Protein AF-A0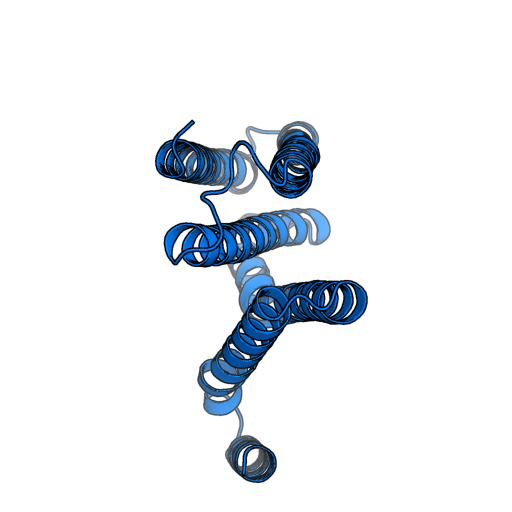A968MX60-F1 (afdb_monomer_lite)

pLDDT: mean 81.77, std 10.41, range [48.09, 96.38]

Structure (mmCIF, N/CA/C/O backbone):
data_AF-A0A968MX60-F1
#
_entry.id   AF-A0A968MX60-F1
#
loop_
_atom_site.group_PDB
_atom_site.id
_atom_site.type_symbol
_atom_site.label_atom_id
_atom_site.label_alt_id
_atom_site.label_comp_id
_atom_site.label_asym_id
_atom_site.label_entity_id
_atom_site.label_seq_id
_atom_site.pdbx_PDB_ins_code
_atom_site.Cartn_x
_atom_site.Cartn_y
_atom_site.Cartn_z
_atom_site.occupancy
_atom_site.B_iso_or_equiv
_atom_site.auth_seq_id
_atom_site.auth_comp_id
_atom_site.auth_asym_id
_atom_site.aut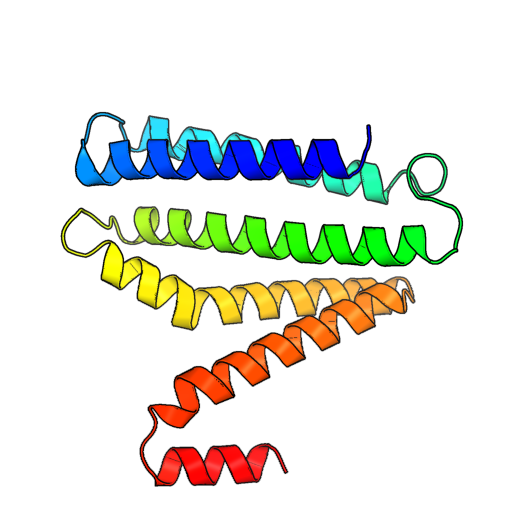h_atom_id
_atom_site.pdbx_PDB_model_num
ATOM 1 N N . MET A 1 1 ? -20.624 13.126 -6.788 1.00 51.47 1 MET A N 1
ATOM 2 C CA . MET A 1 1 ? -19.732 12.129 -7.420 1.00 51.47 1 MET A CA 1
ATOM 3 C C . MET A 1 1 ? -19.945 10.815 -6.686 1.00 51.47 1 MET A C 1
ATOM 5 O O . MET A 1 1 ? -19.697 10.782 -5.487 1.00 51.47 1 MET A O 1
ATOM 9 N N . SER A 1 2 ? -20.551 9.809 -7.323 1.00 67.06 2 SER A N 1
ATOM 10 C CA . SER A 1 2 ? -20.844 8.538 -6.644 1.00 67.06 2 SER A CA 1
ATOM 11 C C . SER A 1 2 ? -19.554 7.741 -6.424 1.00 67.06 2 SER A C 1
ATOM 13 O O . SER A 1 2 ? -18.613 7.824 -7.208 1.00 67.06 2 SER A O 1
ATOM 15 N N . TRP A 1 3 ? -19.486 6.947 -5.356 1.00 65.56 3 TRP A N 1
ATOM 16 C CA . TRP A 1 3 ? -18.332 6.083 -5.065 1.00 65.56 3 TRP A CA 1
ATOM 17 C C . TRP A 1 3 ? -17.967 5.160 -6.239 1.00 65.56 3 TRP A C 1
ATOM 19 O O . TRP A 1 3 ? -16.791 4.915 -6.500 1.00 65.56 3 TRP A O 1
ATOM 29 N N . GLY A 1 4 ? -18.979 4.718 -6.993 1.00 72.06 4 GLY A N 1
ATOM 30 C CA . GLY A 1 4 ? -18.804 3.902 -8.191 1.00 72.06 4 GLY A CA 1
ATOM 31 C C . GLY A 1 4 ? -18.056 4.616 -9.317 1.00 72.06 4 GLY A C 1
ATOM 32 O O . GLY A 1 4 ? -17.260 3.976 -9.996 1.00 72.06 4 GLY A O 1
ATOM 33 N N . THR A 1 5 ? -18.212 5.937 -9.490 1.00 71.69 5 THR A N 1
ATOM 34 C CA . THR A 1 5 ? -17.451 6.652 -10.531 1.00 71.69 5 THR A CA 1
ATOM 35 C C . THR A 1 5 ? -15.970 6.750 -10.189 1.00 71.69 5 THR A C 1
ATOM 37 O O .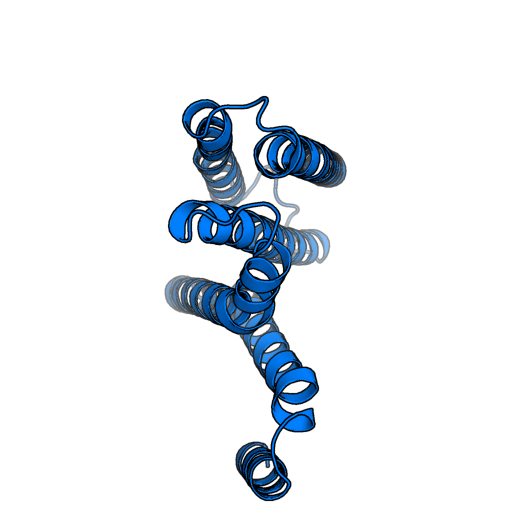 THR A 1 5 ? -15.138 6.651 -11.083 1.00 71.69 5 THR A O 1
ATOM 40 N N . LEU A 1 6 ? -15.627 6.905 -8.902 1.00 71.75 6 LEU A N 1
ATOM 41 C CA . LEU A 1 6 ? -14.233 6.844 -8.452 1.00 71.75 6 LEU A CA 1
ATOM 42 C C . LEU A 1 6 ? -13.647 5.459 -8.723 1.00 71.75 6 LEU A C 1
ATOM 44 O O . LEU A 1 6 ? -12.579 5.364 -9.315 1.00 71.75 6 LEU A O 1
ATOM 48 N N . PHE A 1 7 ? -14.364 4.395 -8.352 1.00 74.50 7 PHE A N 1
ATOM 49 C CA . PHE A 1 7 ? -13.916 3.026 -8.605 1.00 74.50 7 PHE A CA 1
ATOM 50 C C . PHE A 1 7 ? -13.671 2.756 -10.093 1.00 74.50 7 PHE A C 1
ATOM 52 O O . PHE A 1 7 ? -12.607 2.264 -10.455 1.00 74.50 7 PHE A O 1
ATOM 59 N N . LEU A 1 8 ? -14.623 3.123 -10.955 1.00 79.00 8 LEU A N 1
ATOM 60 C CA . LEU A 1 8 ? -14.499 2.950 -12.402 1.00 79.00 8 LEU A CA 1
ATOM 61 C C . LEU A 1 8 ? -13.316 3.736 -12.966 1.00 79.00 8 LEU A C 1
ATOM 63 O O . LEU A 1 8 ? -12.555 3.191 -13.758 1.00 79.00 8 LEU A O 1
ATOM 67 N N . TYR A 1 9 ? -13.121 4.980 -12.522 1.00 80.81 9 TYR A N 1
ATOM 68 C CA . TYR A 1 9 ? -11.963 5.774 -12.921 1.00 80.81 9 TYR A CA 1
ATOM 69 C C . TYR A 1 9 ? -10.647 5.082 -12.546 1.00 80.81 9 TYR A C 1
ATOM 71 O O . TYR A 1 9 ? -9.765 4.956 -13.390 1.00 80.81 9 TYR A O 1
ATOM 79 N N . PHE A 1 10 ? -10.529 4.575 -11.314 1.00 76.56 10 PHE A N 1
ATOM 80 C CA . PHE A 1 10 ? -9.331 3.853 -10.877 1.00 76.56 10 PHE A CA 1
ATOM 81 C C . PHE A 1 10 ? -9.118 2.552 -11.638 1.00 76.56 10 PHE A C 1
ATOM 83 O O . PHE A 1 10 ? -7.991 2.247 -12.012 1.00 76.56 10 PHE A O 1
ATOM 90 N N . PHE A 1 11 ? -10.185 1.801 -11.894 1.00 80.12 11 PHE A N 1
ATOM 91 C CA . PHE A 1 11 ? -10.101 0.566 -12.658 1.00 80.12 11 PHE A CA 1
ATOM 92 C C . PHE A 1 11 ? -9.613 0.832 -14.087 1.00 80.12 11 PHE A C 1
ATOM 94 O O . PHE A 1 11 ? -8.673 0.194 -14.554 1.00 80.12 11 PHE A O 1
ATOM 101 N N . VAL A 1 12 ? -10.190 1.832 -14.758 1.00 84.06 12 VAL A N 1
ATOM 102 C CA . VAL A 1 12 ? -9.759 2.252 -16.097 1.00 84.06 12 VAL A CA 1
ATOM 103 C C . VAL A 1 12 ? -8.315 2.750 -16.069 1.00 84.06 12 VAL A C 1
ATOM 105 O O . VAL A 1 12 ? -7.522 2.352 -16.919 1.00 84.06 12 VAL A O 1
ATOM 108 N N . PHE A 1 13 ? -7.942 3.573 -15.087 1.00 83.50 13 PHE A N 1
ATOM 109 C CA . PHE A 1 13 ? -6.564 4.038 -14.925 1.00 83.50 13 PHE A CA 1
ATOM 110 C C . PHE A 1 13 ? -5.589 2.864 -14.784 1.00 83.50 13 PHE A C 1
ATOM 112 O O . PHE A 1 13 ? -4.582 2.821 -15.485 1.00 83.50 13 PHE A O 1
ATOM 119 N N . GLN A 1 14 ? -5.932 1.873 -13.959 1.00 82.19 14 GLN A N 1
ATOM 120 C CA . GLN A 1 14 ? -5.109 0.688 -13.744 1.00 82.19 14 GLN A CA 1
ATOM 121 C C . GLN A 1 14 ? -4.920 -0.129 -15.028 1.00 82.19 14 GLN A C 1
ATOM 123 O O . GLN A 1 14 ? -3.811 -0.568 -15.317 1.00 82.19 14 GLN A O 1
ATOM 128 N N . VAL A 1 15 ? -5.974 -0.306 -15.831 1.00 85.00 15 VAL A N 1
ATOM 129 C CA . VAL A 1 15 ? -5.877 -1.008 -17.123 1.00 85.00 15 VAL A CA 1
ATOM 130 C C . VAL A 1 15 ? -4.957 -0.261 -18.094 1.00 85.00 15 VAL A C 1
ATOM 132 O O . VAL A 1 15 ? -4.102 -0.879 -18.725 1.00 85.00 15 VAL A O 1
ATOM 135 N N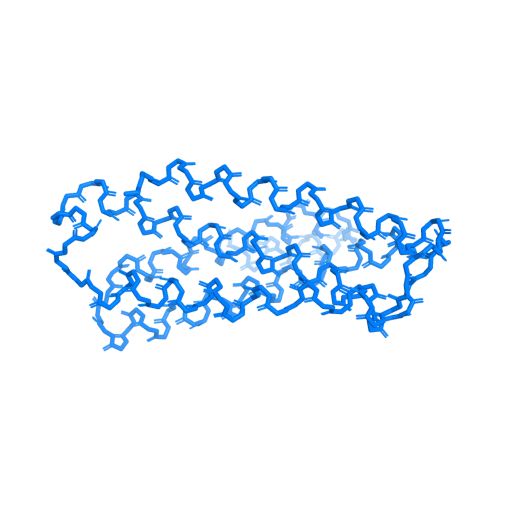 . ASN A 1 16 ? -5.079 1.065 -18.181 1.00 84.31 16 ASN A N 1
ATOM 136 C CA . ASN A 1 16 ? -4.202 1.879 -19.029 1.00 84.31 16 ASN A CA 1
ATOM 137 C C . ASN A 1 16 ? -2.740 1.827 -18.555 1.00 84.31 16 ASN A C 1
ATOM 139 O O . ASN A 1 16 ? -1.823 1.750 -19.370 1.00 84.31 16 ASN A O 1
ATOM 143 N N . LEU A 1 17 ? -2.512 1.816 -17.240 1.00 85.38 17 LEU A N 1
ATOM 144 C CA . LEU A 1 17 ? -1.180 1.711 -16.649 1.00 85.38 17 LEU A CA 1
ATOM 145 C C . LEU A 1 17 ? -0.478 0.404 -17.042 1.00 85.38 17 LEU A C 1
ATOM 147 O O . LEU A 1 17 ? 0.708 0.418 -17.369 1.00 85.38 17 LEU A O 1
ATOM 151 N N . LEU A 1 18 ? -1.212 -0.714 -17.050 1.00 85.12 18 LEU A N 1
ATOM 152 C CA . LEU A 1 18 ? -0.688 -2.008 -17.496 1.00 85.12 18 LEU A CA 1
ATOM 153 C C . LEU A 1 18 ? -0.248 -1.955 -18.964 1.00 85.12 18 LEU A C 1
ATOM 155 O O . LEU A 1 18 ? 0.858 -2.385 -19.274 1.00 85.12 18 LEU A O 1
ATOM 159 N N . GLN A 1 19 ? -1.044 -1.341 -19.843 1.00 85.88 19 GLN A N 1
ATOM 160 C CA . GLN A 1 19 ? -0.686 -1.185 -21.259 1.00 85.88 19 GLN A CA 1
ATOM 161 C C . GLN A 1 19 ? 0.577 -0.336 -21.451 1.00 85.88 19 GLN A C 1
ATOM 163 O O . GLN A 1 19 ? 1.459 -0.691 -22.232 1.00 85.88 19 GLN A O 1
ATOM 168 N N . VAL A 1 20 ? 0.694 0.773 -20.715 1.00 86.06 20 VAL A N 1
ATOM 169 C CA . VAL A 1 20 ? 1.877 1.648 -20.757 1.00 86.06 20 VAL A CA 1
ATOM 170 C C . VAL A 1 20 ? 3.118 0.919 -20.229 1.00 86.06 20 VAL A C 1
ATOM 172 O O . VAL A 1 20 ? 4.208 1.059 -20.786 1.00 86.06 20 VAL A O 1
ATOM 175 N N . ARG A 1 21 ? 2.963 0.101 -19.184 1.00 85.00 21 ARG A N 1
ATOM 176 C CA . ARG A 1 21 ? 4.034 -0.742 -18.644 1.00 85.00 21 ARG A CA 1
ATOM 177 C C . ARG A 1 21 ? 4.475 -1.811 -19.636 1.00 85.00 21 ARG A C 1
ATOM 179 O O . ARG A 1 21 ? 5.674 -2.002 -19.816 1.00 85.00 21 ARG A O 1
ATOM 186 N N . ASP A 1 22 ? 3.538 -2.471 -20.303 1.00 86.69 22 ASP A N 1
ATOM 187 C CA . ASP A 1 22 ? 3.854 -3.487 -21.305 1.00 86.69 22 ASP A CA 1
ATOM 188 C C . ASP A 1 22 ? 4.552 -2.865 -22.522 1.00 86.69 22 ASP A C 1
ATOM 190 O O . ASP A 1 22 ? 5.521 -3.423 -23.041 1.00 86.69 22 ASP A O 1
ATOM 194 N N . ALA A 1 23 ? 4.142 -1.660 -22.926 1.00 85.69 23 ALA A N 1
ATOM 195 C CA . ALA A 1 23 ? 4.821 -0.892 -23.964 1.00 85.69 23 ALA A CA 1
ATOM 196 C C . ALA A 1 23 ? 6.257 -0.489 -23.564 1.00 85.69 23 ALA A C 1
ATOM 198 O O . ALA A 1 23 ? 7.160 -0.521 -24.401 1.00 85.69 23 ALA A O 1
ATOM 199 N N . TYR A 1 24 ? 6.495 -0.172 -22.288 1.00 85.50 24 TYR A N 1
ATOM 200 C CA . TYR A 1 24 ? 7.838 0.081 -21.755 1.00 85.50 24 TYR A CA 1
ATOM 201 C C . TYR A 1 24 ? 8.704 -1.194 -21.718 1.00 85.50 24 TYR A C 1
ATOM 203 O O . TYR A 1 24 ? 9.846 -1.168 -22.168 1.00 85.50 24 TYR A O 1
ATOM 211 N N . ILE A 1 25 ? 8.169 -2.320 -21.231 1.00 84.12 25 ILE A N 1
ATOM 212 C CA . ILE A 1 25 ? 8.944 -3.553 -20.987 1.00 84.12 25 ILE A CA 1
ATOM 213 C C . ILE A 1 25 ? 9.150 -4.402 -22.245 1.00 84.12 25 ILE A C 1
ATOM 215 O O . ILE A 1 25 ? 10.237 -4.950 -22.444 1.00 84.12 25 ILE A O 1
ATOM 219 N N . TYR A 1 26 ? 8.118 -4.553 -23.076 1.00 83.31 26 TYR A N 1
ATOM 220 C CA . TYR A 1 26 ? 8.130 -5.476 -24.214 1.00 83.31 26 TYR A CA 1
ATOM 221 C C . TYR A 1 26 ? 8.299 -4.771 -25.553 1.00 83.31 26 TYR A C 1
ATOM 223 O O . TYR A 1 26 ? 9.025 -5.276 -26.408 1.00 83.31 26 TYR A O 1
ATOM 231 N N . ALA A 1 27 ? 7.631 -3.631 -25.749 1.00 76.19 27 ALA A N 1
ATOM 232 C CA . ALA A 1 27 ? 7.680 -2.917 -27.024 1.00 76.19 27 ALA A CA 1
ATOM 233 C C . ALA A 1 27 ? 8.875 -1.951 -27.115 1.00 76.19 27 ALA A C 1
ATOM 235 O O . ALA A 1 27 ? 9.285 -1.600 -28.218 1.00 76.19 27 ALA A O 1
ATOM 236 N N . ASN A 1 28 ? 9.434 -1.533 -25.970 1.00 75.38 28 ASN A N 1
ATOM 237 C CA . ASN A 1 28 ? 10.496 -0.527 -25.855 1.00 75.38 28 ASN A CA 1
ATOM 238 C C . ASN A 1 28 ? 10.182 0.772 -26.633 1.00 75.38 28 ASN A C 1
ATOM 240 O O . ASN A 1 28 ? 11.074 1.468 -27.113 1.00 75.38 28 ASN A O 1
ATOM 244 N N . THR A 1 29 ? 8.890 1.077 -26.794 1.00 77.06 29 THR A N 1
ATOM 245 C CA . THR A 1 29 ? 8.385 2.236 -27.550 1.00 77.06 29 THR A CA 1
ATOM 246 C C . THR A 1 29 ? 8.262 3.482 -26.682 1.00 77.06 29 THR A C 1
ATOM 248 O O . THR A 1 29 ? 8.156 4.593 -27.198 1.00 77.06 29 THR A O 1
ATOM 251 N N . ILE A 1 30 ? 8.274 3.306 -25.360 1.00 81.94 30 ILE A N 1
ATOM 252 C CA . ILE A 1 30 ? 8.126 4.368 -24.369 1.00 81.94 30 ILE A CA 1
ATOM 253 C C . ILE A 1 30 ? 9.435 4.486 -23.595 1.00 81.94 30 ILE A C 1
ATOM 255 O O . ILE A 1 30 ? 9.990 3.494 -23.130 1.00 81.94 30 ILE A O 1
ATOM 259 N N . THR A 1 31 ? 9.937 5.708 -23.431 1.00 84.38 31 THR A N 1
ATOM 260 C CA . THR A 1 31 ? 11.151 5.956 -22.647 1.00 84.38 31 THR A CA 1
ATOM 261 C C . THR A 1 31 ? 10.875 5.850 -21.146 1.00 84.38 31 THR A C 1
ATOM 263 O O . THR A 1 31 ? 9.765 6.113 -20.680 1.00 84.38 31 THR A O 1
ATOM 266 N N . LYS A 1 32 ? 11.909 5.556 -20.345 1.00 80.31 32 LYS A N 1
ATOM 267 C CA . LYS A 1 32 ? 11.810 5.535 -18.872 1.00 80.31 32 LYS A CA 1
ATOM 268 C C . LYS A 1 32 ? 11.244 6.844 -18.303 1.00 80.31 32 LYS A C 1
ATOM 270 O O . LYS A 1 32 ? 10.466 6.811 -17.357 1.00 80.31 32 LYS A O 1
ATOM 275 N N . GLY A 1 33 ? 11.600 7.988 -18.894 1.00 81.38 33 GLY A N 1
ATOM 276 C CA . GLY A 1 33 ? 11.077 9.300 -18.495 1.00 81.38 33 GLY A CA 1
ATOM 277 C C . GLY A 1 33 ? 9.576 9.454 -18.754 1.00 81.38 33 GLY A C 1
ATOM 278 O O . GLY A 1 33 ? 8.851 9.915 -17.877 1.00 81.38 33 GLY A O 1
ATOM 279 N N . ALA A 1 34 ? 9.097 9.005 -19.918 1.00 80.88 34 ALA A N 1
ATOM 280 C CA . ALA A 1 34 ? 7.670 8.995 -20.230 1.00 80.88 34 ALA A CA 1
ATOM 281 C C . ALA A 1 34 ? 6.899 8.016 -19.332 1.00 80.88 34 ALA A C 1
ATOM 283 O O . ALA A 1 34 ? 5.808 8.345 -18.872 1.00 80.88 34 ALA A O 1
ATOM 284 N N . PHE A 1 35 ? 7.495 6.862 -19.001 1.00 84.44 35 PHE A N 1
ATOM 285 C CA . PHE A 1 35 ? 6.930 5.957 -18.003 1.00 84.44 35 PHE A CA 1
ATOM 286 C C . PHE A 1 35 ? 6.815 6.656 -16.646 1.00 84.44 35 PHE A C 1
ATOM 288 O O . PHE A 1 35 ? 5.726 6.703 -16.099 1.00 84.44 35 PHE A O 1
ATOM 295 N N . LEU A 1 36 ? 7.874 7.291 -16.132 1.00 84.62 36 LEU A N 1
ATOM 296 C CA . LEU A 1 36 ? 7.866 7.973 -14.827 1.00 84.62 36 LEU A CA 1
ATOM 297 C C . LEU A 1 36 ? 6.801 9.077 -14.689 1.00 84.62 36 LEU A C 1
ATOM 299 O O . LEU A 1 36 ? 6.416 9.418 -13.571 1.00 84.62 36 LEU A O 1
ATOM 303 N N . PHE A 1 37 ? 6.291 9.625 -15.792 1.00 81.56 37 PHE A N 1
ATOM 304 C CA . PHE A 1 37 ? 5.275 10.672 -15.745 1.00 81.56 37 PHE A CA 1
ATOM 305 C C . PHE A 1 37 ? 3.961 10.213 -15.089 1.00 81.56 37 PHE A C 1
ATOM 307 O O . PHE A 1 37 ? 3.272 11.037 -14.485 1.00 81.56 37 PHE A O 1
ATOM 314 N N . HIS A 1 38 ? 3.632 8.913 -15.111 1.00 82.75 38 HIS A N 1
ATOM 315 C CA . HIS A 1 38 ? 2.415 8.414 -14.451 1.00 82.75 38 HIS A CA 1
ATOM 316 C C . HIS A 1 38 ? 2.419 8.645 -12.931 1.00 82.75 38 HIS A C 1
ATOM 318 O O . HIS A 1 38 ? 1.354 8.827 -12.341 1.00 82.75 38 HIS A O 1
ATOM 324 N N . TYR A 1 39 ? 3.595 8.747 -12.296 1.00 83.56 39 TYR A N 1
ATOM 325 C CA . TYR A 1 39 ? 3.700 9.013 -10.858 1.00 83.56 39 TYR A CA 1
ATOM 326 C C . TYR A 1 39 ? 3.172 10.395 -10.454 1.00 83.56 39 TYR A C 1
ATOM 328 O O . TYR A 1 39 ? 2.845 10.607 -9.287 1.00 83.56 39 TYR A O 1
ATOM 336 N N . THR A 1 40 ? 3.011 11.328 -11.400 1.00 78.62 40 THR A N 1
ATOM 337 C CA . THR A 1 40 ? 2.372 12.632 -11.143 1.00 78.62 40 THR A CA 1
ATOM 338 C C . THR A 1 40 ? 0.902 12.502 -10.727 1.00 78.62 40 THR A C 1
ATOM 340 O O . THR A 1 40 ? 0.359 13.398 -10.080 1.00 78.62 40 THR A O 1
ATOM 343 N N . VAL A 1 41 ? 0.263 11.363 -11.013 1.00 74.62 41 VAL A N 1
ATOM 344 C CA . VAL A 1 41 ? -1.129 11.080 -10.640 1.00 74.62 41 VAL A CA 1
ATOM 345 C C . VAL A 1 41 ? -1.262 10.733 -9.150 1.00 74.62 41 VAL A C 1
ATOM 347 O O . VAL A 1 41 ? -2.288 11.031 -8.535 1.00 74.62 41 VAL A O 1
ATOM 350 N N . ILE A 1 42 ? -0.215 10.194 -8.514 1.00 76.88 42 ILE A N 1
ATOM 351 C CA . ILE A 1 42 ? -0.220 9.832 -7.085 1.00 76.88 42 ILE A CA 1
ATOM 352 C C . ILE A 1 42 ? -0.519 11.027 -6.161 1.00 76.88 42 ILE A C 1
ATOM 354 O O . ILE A 1 42 ? -1.438 10.917 -5.343 1.00 76.88 42 ILE A O 1
ATOM 358 N N . PRO A 1 43 ? 0.180 12.178 -6.243 1.00 75.81 43 PRO A N 1
ATOM 359 C CA . PRO A 1 43 ? -0.121 13.321 -5.381 1.00 75.81 43 PRO A CA 1
ATOM 360 C C . PRO A 1 43 ? -1.536 13.875 -5.605 1.00 75.81 43 PRO A C 1
ATOM 362 O O . PRO A 1 43 ? -2.156 14.345 -4.651 1.00 75.81 43 PRO A O 1
ATOM 365 N N . ILE A 1 44 ? -2.089 13.752 -6.817 1.00 73.69 44 ILE A N 1
ATOM 366 C CA . ILE A 1 44 ? -3.482 14.123 -7.114 1.00 73.69 44 ILE A CA 1
ATOM 367 C C . ILE A 1 44 ? -4.446 13.192 -6.362 1.00 73.69 44 ILE A C 1
ATOM 369 O O . ILE A 1 44 ? -5.368 13.665 -5.697 1.00 73.69 44 ILE A O 1
ATOM 373 N N . ILE A 1 45 ? -4.199 11.879 -6.386 1.00 70.50 45 ILE A N 1
ATOM 374 C CA . ILE A 1 45 ? -4.997 10.880 -5.656 1.00 70.50 45 ILE A CA 1
ATOM 375 C C . ILE A 1 45 ? -4.920 11.117 -4.143 1.00 70.50 45 ILE A C 1
ATOM 377 O O . ILE A 1 45 ? -5.951 11.162 -3.467 1.00 70.50 45 ILE A O 1
ATOM 381 N N . LEU A 1 46 ? -3.715 11.316 -3.602 1.00 73.75 46 LEU A N 1
ATOM 382 C CA . LEU A 1 46 ? -3.520 11.607 -2.179 1.00 73.75 46 LEU A CA 1
ATOM 383 C C . LEU A 1 46 ? -4.205 12.919 -1.774 1.00 73.75 46 LEU A C 1
ATOM 385 O O . LEU A 1 46 ? -4.830 12.976 -0.713 1.00 73.75 46 LEU A O 1
ATOM 389 N N . GLY A 1 47 ? -4.158 13.941 -2.633 1.00 72.88 47 GLY A N 1
ATOM 390 C CA . GLY A 1 47 ? -4.860 15.209 -2.445 1.00 72.88 47 GLY A CA 1
ATOM 391 C C . GLY A 1 47 ? -6.381 15.044 -2.397 1.00 72.88 47 GLY A C 1
ATOM 392 O O . GLY A 1 47 ? -7.024 15.559 -1.480 1.00 72.88 47 GLY A O 1
ATOM 393 N N . ILE A 1 48 ? -6.958 14.265 -3.319 1.00 67.25 48 ILE A N 1
ATOM 394 C CA . ILE A 1 48 ? -8.395 13.948 -3.342 1.00 67.25 48 ILE A CA 1
ATOM 395 C C . ILE A 1 48 ? -8.798 13.203 -2.065 1.00 67.25 48 ILE A C 1
ATOM 397 O O . ILE A 1 48 ? -9.774 13.571 -1.411 1.00 67.25 48 ILE A O 1
ATOM 401 N N . LEU A 1 49 ? -8.033 12.192 -1.655 1.00 68.88 49 LEU A N 1
ATOM 402 C CA . LEU A 1 49 ? -8.328 11.398 -0.459 1.00 68.88 49 LEU A CA 1
ATOM 403 C C . LEU A 1 49 ? -8.188 12.205 0.836 1.00 68.88 49 LEU A C 1
ATOM 405 O O . LEU A 1 49 ? -9.007 12.062 1.748 1.00 68.88 49 LEU A O 1
ATOM 409 N N . TYR A 1 50 ? -7.191 13.089 0.910 1.00 72.75 50 TYR A N 1
ATOM 410 C CA . TYR A 1 50 ? -7.054 14.045 2.003 1.00 72.75 50 TYR A CA 1
ATOM 411 C C . TYR A 1 50 ? -8.251 15.005 2.055 1.00 72.75 50 TYR A C 1
ATOM 413 O O . TYR A 1 50 ? -8.836 15.201 3.123 1.00 72.75 50 TYR A O 1
ATOM 421 N N . PHE A 1 51 ? -8.671 15.552 0.910 1.00 66.06 51 PHE A N 1
ATOM 422 C CA . PHE A 1 51 ? -9.816 16.459 0.820 1.00 66.06 51 PHE A CA 1
ATOM 423 C C . PHE A 1 51 ? -11.130 15.781 1.238 1.00 66.06 51 PHE A C 1
ATOM 425 O O . PHE A 1 51 ? -11.898 16.354 2.018 1.00 66.06 51 PHE A O 1
ATOM 432 N N . LEU A 1 52 ? -11.351 14.534 0.806 1.00 66.12 52 LEU A N 1
ATOM 433 C CA . LEU A 1 52 ? -12.506 13.717 1.196 1.00 66.12 52 LEU A CA 1
ATOM 434 C C . LEU A 1 52 ? -12.540 13.434 2.704 1.00 66.12 52 LEU A C 1
ATOM 436 O O . LEU A 1 52 ? -13.611 13.437 3.304 1.00 66.12 52 LEU A O 1
ATOM 440 N N . ARG A 1 53 ? -11.378 13.242 3.343 1.00 65.50 53 ARG A N 1
ATOM 441 C CA . ARG A 1 53 ? -11.283 13.050 4.801 1.00 65.50 53 ARG A CA 1
ATOM 442 C C . ARG A 1 53 ? -11.418 14.354 5.595 1.00 65.50 53 ARG A C 1
ATOM 444 O O . ARG A 1 53 ? -11.885 14.317 6.732 1.00 65.50 53 ARG A O 1
ATOM 451 N N . LYS A 1 54 ? -11.022 15.499 5.025 1.00 65.75 54 LYS A N 1
ATOM 452 C CA . LYS A 1 54 ? -11.103 16.819 5.678 1.00 65.75 54 LYS A CA 1
ATOM 453 C C . LYS A 1 54 ? -12.526 17.390 5.670 1.00 65.75 54 LYS A C 1
ATOM 455 O O . LYS A 1 54 ? -12.926 18.025 6.644 1.00 65.75 54 LYS A O 1
ATOM 460 N N . LYS A 1 55 ? -13.322 17.138 4.622 1.00 59.22 55 LYS A N 1
ATOM 461 C CA . LYS A 1 55 ? -14.751 17.505 4.581 1.00 59.22 55 LYS A CA 1
ATOM 462 C C . LYS A 1 55 ? -15.598 16.518 5.392 1.00 59.22 55 LYS A C 1
ATOM 464 O O . LYS A 1 55 ? -16.304 15.672 4.853 1.00 59.22 55 LYS A O 1
ATOM 469 N N . LYS A 1 56 ? -15.565 16.681 6.713 1.00 52.72 56 LYS A N 1
ATOM 470 C CA . LYS A 1 56 ? -16.238 15.823 7.702 1.00 52.72 56 LYS A CA 1
ATOM 471 C C . LYS A 1 56 ? -17.783 15.915 7.727 1.00 52.72 56 LYS A C 1
ATOM 473 O O . LYS A 1 56 ? -18.369 15.414 8.674 1.00 52.72 56 LYS A O 1
ATOM 478 N N . GLY A 1 57 ? -18.447 16.534 6.741 1.00 50.75 57 GLY A N 1
ATOM 479 C CA . GLY A 1 57 ? -19.901 16.771 6.825 1.00 50.75 57 GLY A CA 1
ATOM 480 C C . GLY A 1 57 ? -20.673 17.112 5.544 1.00 50.75 57 GLY A C 1
ATOM 481 O O . GLY A 1 57 ? -21.802 17.560 5.651 1.00 50.75 57 GLY A O 1
ATOM 482 N N . SER A 1 58 ? -20.114 16.955 4.336 1.00 48.09 58 SER A N 1
ATOM 483 C CA . SER A 1 58 ? -20.896 17.180 3.093 1.00 48.09 58 SER A CA 1
ATOM 484 C C . SER A 1 58 ? -20.708 16.136 1.992 1.00 48.09 58 SER A C 1
ATOM 486 O O . SER A 1 58 ? -21.397 16.187 0.980 1.00 48.09 58 SER A O 1
ATOM 488 N N . VAL A 1 59 ? -19.789 15.182 2.175 1.00 52.12 59 VAL A N 1
ATOM 489 C CA . VAL A 1 59 ? -19.529 14.097 1.206 1.00 52.12 59 VAL A CA 1
ATOM 490 C C . VAL A 1 59 ? -19.594 12.714 1.861 1.00 52.12 59 VAL A C 1
ATOM 492 O O . VAL A 1 59 ? -19.899 11.728 1.197 1.00 52.12 59 VAL A O 1
ATOM 495 N N . LEU A 1 60 ? -19.335 12.632 3.167 1.00 54.16 60 LEU A N 1
ATOM 496 C CA . LEU A 1 60 ? -19.487 11.406 3.941 1.00 54.16 60 LEU A CA 1
ATOM 497 C C . LEU A 1 60 ? -20.936 11.331 4.443 1.00 54.16 60 LEU A C 1
ATOM 499 O O . LEU A 1 60 ? -21.396 12.317 5.019 1.00 54.16 60 LEU A O 1
ATOM 503 N N . PRO A 1 61 ? -21.648 10.206 4.245 1.00 49.56 61 PRO A N 1
ATOM 504 C CA . PRO A 1 61 ? -22.936 9.974 4.882 1.00 49.56 61 PRO A CA 1
ATOM 505 C C . PRO A 1 61 ? -22.797 10.179 6.393 1.00 49.56 61 PRO A C 1
ATOM 507 O O . PRO A 1 61 ? -21.748 9.849 6.963 1.00 49.56 61 PRO A O 1
ATOM 510 N N . ASP A 1 62 ? -23.841 10.694 7.042 1.00 56.59 62 ASP A N 1
ATOM 511 C CA . ASP A 1 62 ? -23.919 10.722 8.504 1.00 56.59 62 ASP A CA 1
ATOM 512 C C . ASP A 1 62 ? -23.615 9.334 9.088 1.00 56.59 62 ASP A C 1
ATOM 514 O O . ASP A 1 62 ? -23.648 8.334 8.370 1.00 56.59 62 ASP A O 1
ATOM 518 N N . SER A 1 63 ? -23.260 9.295 10.375 1.00 61.41 63 SER A N 1
ATOM 519 C CA . SER A 1 63 ? -22.642 8.217 11.182 1.00 61.41 63 SER A CA 1
ATOM 520 C C . SER A 1 63 ? -23.222 6.782 11.115 1.00 61.41 63 SER A C 1
ATOM 522 O O . SER A 1 63 ? -22.896 5.951 11.959 1.00 61.41 63 SER A O 1
ATOM 524 N N . GLY A 1 64 ? -24.035 6.445 10.120 1.00 75.56 64 GLY A N 1
ATOM 525 C CA . GLY A 1 64 ? -24.535 5.118 9.809 1.00 75.56 64 GLY A CA 1
ATOM 526 C C . GLY A 1 64 ? -23.601 4.228 8.978 1.00 75.56 64 GLY A C 1
ATOM 527 O O . GLY A 1 64 ? -22.472 4.560 8.605 1.00 75.56 64 GLY A O 1
ATOM 528 N N . PHE A 1 65 ? -24.142 3.051 8.667 1.00 79.00 65 PHE A N 1
ATOM 529 C CA . PHE A 1 65 ? -23.480 1.927 8.003 1.00 79.00 65 PHE A CA 1
ATOM 530 C C . PHE A 1 65 ? -22.771 2.290 6.685 1.00 79.00 65 PHE A C 1
ATOM 532 O O . PHE A 1 65 ? -21.658 1.826 6.436 1.00 79.00 65 PHE A O 1
ATOM 539 N N . LEU A 1 66 ? -23.362 3.169 5.866 1.00 78.75 66 LEU A N 1
ATOM 540 C CA . LEU A 1 66 ? -22.791 3.572 4.574 1.00 78.75 66 LEU A CA 1
ATOM 541 C C . LEU A 1 66 ? -21.457 4.318 4.711 1.00 78.75 66 LEU A C 1
ATOM 543 O O . LEU A 1 66 ? -20.564 4.126 3.889 1.00 78.75 66 LEU A O 1
ATOM 547 N N . ASN A 1 67 ? -21.286 5.133 5.754 1.00 76.50 67 ASN A N 1
ATOM 548 C CA . ASN A 1 67 ? -20.025 5.832 6.002 1.00 76.50 67 ASN A CA 1
ATOM 549 C C . ASN A 1 67 ? -18.928 4.857 6.449 1.00 76.50 67 ASN A C 1
ATOM 551 O O . ASN A 1 67 ? -17.779 4.935 6.011 1.00 76.50 67 ASN A O 1
ATOM 555 N N . GLN A 1 68 ? -19.298 3.877 7.277 1.00 82.94 68 GLN A N 1
ATOM 556 C CA . GLN A 1 68 ? -18.384 2.818 7.683 1.00 82.94 68 GLN A CA 1
ATOM 557 C C . GLN A 1 68 ? -17.928 1.987 6.477 1.00 82.94 68 GLN A C 1
ATOM 559 O O . GLN A 1 68 ? -16.723 1.807 6.292 1.00 82.94 68 GLN A O 1
ATOM 564 N N . LEU A 1 69 ? -18.864 1.538 5.634 1.00 84.75 69 LEU A N 1
ATOM 565 C CA . LEU A 1 69 ? -18.550 0.841 4.383 1.00 84.75 69 LEU A CA 1
ATOM 566 C C . LEU A 1 69 ? -17.665 1.683 3.470 1.00 84.75 69 LEU A C 1
ATOM 568 O O . LEU A 1 69 ? -16.692 1.173 2.919 1.00 84.75 69 LEU A O 1
ATOM 572 N N . PHE A 1 70 ? -17.953 2.976 3.344 1.00 81.94 70 PHE A N 1
ATOM 573 C CA . PHE A 1 70 ? -17.127 3.848 2.531 1.00 81.94 70 PHE A CA 1
ATOM 574 C C . PHE A 1 70 ? -15.692 3.967 3.063 1.00 81.94 70 PHE A C 1
ATOM 576 O O . PHE A 1 70 ? -14.729 3.887 2.300 1.00 81.94 70 PHE A O 1
ATOM 583 N N . SER A 1 71 ? -15.524 4.116 4.378 1.00 83.00 71 SER A N 1
ATOM 584 C CA . SER A 1 71 ? -14.196 4.150 4.988 1.00 83.00 71 SER A CA 1
ATOM 585 C C . SER A 1 71 ? -13.408 2.870 4.694 1.00 83.00 71 SER A C 1
ATOM 587 O O . SER A 1 71 ? -12.221 2.955 4.381 1.00 83.00 71 SER A 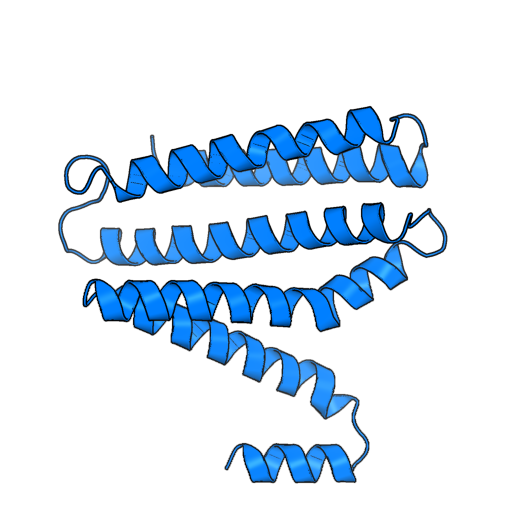O 1
ATOM 589 N N . TRP A 1 72 ? -14.062 1.706 4.755 1.00 88.38 72 TRP A N 1
ATOM 590 C CA . TRP A 1 72 ? -13.463 0.428 4.367 1.00 88.38 72 TRP A CA 1
ATOM 591 C C . TRP A 1 72 ? -13.074 0.398 2.897 1.00 88.38 72 TRP A C 1
ATOM 593 O O . TRP A 1 72 ? -11.943 0.043 2.574 1.00 88.38 72 TRP A O 1
ATOM 603 N N . PHE A 1 73 ? -13.984 0.825 2.027 1.00 86.44 73 PHE A N 1
ATOM 604 C CA . PHE A 1 73 ? -13.748 0.892 0.594 1.00 86.44 73 PHE A CA 1
ATOM 605 C C . PHE A 1 73 ? -12.527 1.761 0.260 1.00 86.44 73 PHE A C 1
ATOM 607 O O . PHE A 1 73 ? -11.650 1.313 -0.472 1.00 86.44 73 PHE A O 1
ATOM 614 N N . VAL A 1 74 ? -12.397 2.953 0.857 1.00 83.06 74 VAL A N 1
ATOM 615 C CA . VAL A 1 74 ? -11.205 3.808 0.677 1.00 83.06 74 VAL A CA 1
ATOM 616 C C . VAL A 1 74 ? -9.935 3.122 1.128 1.00 83.06 74 VAL A C 1
ATOM 618 O O . VAL A 1 74 ? -8.923 3.228 0.445 1.00 83.06 74 VAL A O 1
ATOM 621 N N . THR A 1 75 ? -9.961 2.466 2.285 1.00 87.12 75 THR A N 1
ATOM 622 C CA . THR A 1 75 ? -8.774 1.794 2.813 1.00 87.12 75 THR A CA 1
ATOM 623 C C . THR A 1 75 ? -8.332 0.658 1.891 1.00 87.12 75 THR A C 1
ATOM 625 O O . THR A 1 75 ? -7.155 0.593 1.549 1.00 87.12 75 THR A O 1
ATOM 628 N N . VAL A 1 76 ? -9.263 -0.178 1.422 1.00 89.62 76 VAL A N 1
ATOM 629 C CA . VAL A 1 76 ? -8.968 -1.257 0.464 1.00 89.62 76 VAL A CA 1
ATOM 630 C C . VAL A 1 76 ? -8.444 -0.691 -0.854 1.00 89.62 76 VAL A C 1
ATOM 632 O O . VAL A 1 76 ? -7.428 -1.158 -1.360 1.00 89.62 76 VAL A O 1
ATOM 635 N N . LEU A 1 77 ? -9.090 0.350 -1.379 1.00 85.69 77 LEU A N 1
ATOM 636 C CA . LEU A 1 77 ? -8.692 0.996 -2.626 1.00 85.69 77 LEU A CA 1
ATOM 637 C C . LEU A 1 77 ? -7.289 1.612 -2.531 1.00 85.69 77 LEU A C 1
ATOM 639 O O . LEU A 1 77 ? -6.484 1.447 -3.439 1.00 85.69 77 LEU A O 1
ATOM 643 N N . LEU A 1 78 ? -6.973 2.277 -1.417 1.00 85.00 78 LEU A N 1
ATOM 644 C CA . LEU A 1 78 ? -5.645 2.835 -1.155 1.00 85.00 78 LEU A CA 1
ATOM 645 C C . LEU A 1 78 ? -4.562 1.761 -1.119 1.00 85.00 78 LEU A C 1
ATOM 647 O O . LEU A 1 78 ? -3.511 1.937 -1.727 1.00 85.00 78 LEU A O 1
ATOM 651 N N . VAL A 1 79 ? -4.817 0.661 -0.410 1.00 90.25 79 VAL A N 1
ATOM 652 C CA . VAL A 1 79 ? -3.874 -0.458 -0.318 1.00 90.25 79 VAL A CA 1
ATOM 653 C C . VAL A 1 79 ? -3.683 -1.112 -1.684 1.00 90.25 79 VAL A C 1
ATOM 655 O O . VAL A 1 79 ? -2.550 -1.409 -2.055 1.00 90.25 79 VAL A O 1
ATOM 658 N N . PHE A 1 80 ? -4.759 -1.283 -2.456 1.00 89.75 80 PHE A N 1
ATOM 659 C CA . PHE A 1 80 ? -4.700 -1.813 -3.817 1.00 89.75 80 PHE A CA 1
ATOM 660 C C . PHE A 1 80 ? -3.847 -0.930 -4.736 1.00 89.75 80 PHE A C 1
ATOM 662 O O . PHE A 1 80 ? -2.909 -1.430 -5.350 1.00 89.75 80 PHE A O 1
ATOM 669 N N . ILE A 1 81 ? -4.115 0.382 -4.768 1.00 85.62 81 ILE A N 1
ATOM 670 C CA . ILE A 1 81 ? -3.343 1.341 -5.572 1.00 85.62 81 ILE A CA 1
ATOM 671 C C . ILE A 1 81 ? -1.875 1.323 -5.146 1.00 85.62 81 ILE A C 1
ATOM 673 O O . ILE A 1 81 ? -0.995 1.171 -5.983 1.00 85.62 81 ILE A O 1
ATOM 677 N N . ALA A 1 82 ? -1.595 1.414 -3.845 1.00 87.88 82 ALA A N 1
ATOM 678 C CA . ALA A 1 82 ? -0.222 1.405 -3.355 1.00 87.88 82 ALA A CA 1
ATOM 679 C C . ALA A 1 82 ? 0.518 0.101 -3.711 1.00 87.88 82 ALA A C 1
ATOM 681 O O . ALA A 1 82 ? 1.711 0.139 -3.998 1.00 87.88 82 ALA A O 1
ATOM 682 N N . SER A 1 83 ? -0.179 -1.041 -3.720 1.00 92.56 83 SER A N 1
ATOM 683 C CA . SER A 1 83 ? 0.401 -2.338 -4.104 1.00 92.56 83 SER A CA 1
ATOM 684 C C . SER A 1 83 ? 0.704 -2.397 -5.606 1.00 92.56 83 SER A C 1
ATOM 686 O O . SER A 1 83 ? 1.781 -2.836 -5.999 1.00 92.56 83 SER A O 1
ATOM 688 N N . ALA A 1 84 ? -0.204 -1.890 -6.443 1.00 90.12 84 ALA A N 1
ATOM 689 C CA . ALA A 1 84 ? 0.013 -1.766 -7.882 1.00 90.12 84 ALA A CA 1
ATOM 690 C C . ALA A 1 84 ? 1.193 -0.842 -8.226 1.00 90.12 84 ALA A C 1
ATOM 692 O O . ALA A 1 84 ? 1.996 -1.159 -9.103 1.00 90.12 84 ALA A O 1
ATOM 693 N N . GLU A 1 85 ? 1.317 0.283 -7.522 1.00 88.69 85 GLU A N 1
ATOM 694 C CA . GLU A 1 85 ? 2.438 1.210 -7.690 1.00 88.69 85 GLU A CA 1
ATOM 695 C C . GLU A 1 85 ? 3.761 0.592 -7.228 1.00 88.69 85 GLU A C 1
ATOM 697 O O . GLU A 1 85 ? 4.792 0.784 -7.870 1.00 88.69 85 GLU A O 1
ATOM 702 N N . LEU A 1 86 ? 3.744 -0.209 -6.157 1.00 92.00 86 LEU A N 1
ATOM 703 C CA . LEU A 1 86 ? 4.939 -0.900 -5.679 1.00 92.00 86 LEU A CA 1
ATOM 704 C C . LEU A 1 86 ? 5.541 -1.820 -6.749 1.00 92.00 86 LEU A C 1
ATOM 706 O O . LEU A 1 86 ? 6.761 -1.832 -6.909 1.00 92.00 86 LEU A O 1
ATOM 710 N N . ASP A 1 87 ? 4.708 -2.523 -7.519 1.00 92.31 87 ASP A N 1
ATOM 711 C CA . ASP A 1 87 ? 5.172 -3.361 -8.631 1.00 92.31 87 ASP A CA 1
ATOM 712 C C . ASP A 1 87 ? 5.922 -2.540 -9.686 1.00 92.31 87 ASP A C 1
ATOM 714 O O . ASP A 1 87 ? 7.003 -2.925 -10.138 1.00 92.31 87 ASP A O 1
ATOM 718 N N . ASN A 1 88 ? 5.379 -1.378 -10.054 1.00 90.06 88 ASN A N 1
ATOM 719 C CA . ASN A 1 88 ? 6.003 -0.490 -11.033 1.00 90.06 88 ASN A CA 1
ATOM 720 C C . ASN A 1 88 ? 7.319 0.089 -10.507 1.00 90.06 88 ASN A C 1
ATOM 722 O O . ASN A 1 88 ? 8.298 0.173 -11.251 1.00 90.06 88 ASN A O 1
ATOM 726 N N . ILE A 1 89 ? 7.365 0.448 -9.223 1.00 88.94 89 ILE A N 1
ATOM 727 C CA . ILE A 1 89 ? 8.581 0.924 -8.561 1.00 88.94 89 ILE A CA 1
ATOM 728 C C . ILE A 1 89 ? 9.649 -0.172 -8.578 1.00 88.94 89 ILE A C 1
ATOM 730 O O . ILE A 1 89 ? 10.792 0.101 -8.947 1.00 88.94 89 ILE A O 1
ATOM 734 N N . PHE A 1 90 ? 9.286 -1.414 -8.244 1.00 90.56 90 PHE A N 1
ATOM 735 C CA . PHE A 1 90 ? 10.209 -2.549 -8.261 1.00 90.56 90 PHE A CA 1
ATOM 736 C C . PHE A 1 90 ? 10.827 -2.752 -9.642 1.00 90.56 90 PHE A C 1
ATOM 738 O O . PHE A 1 90 ? 12.048 -2.856 -9.760 1.00 90.56 90 PHE A O 1
ATOM 745 N N . ILE A 1 91 ? 10.007 -2.723 -10.693 1.00 89.81 91 ILE A N 1
ATOM 746 C CA . ILE A 1 91 ? 10.458 -2.830 -12.086 1.00 89.81 91 ILE A CA 1
ATOM 747 C C . ILE A 1 91 ? 11.462 -1.724 -12.438 1.00 89.81 91 ILE A C 1
ATOM 749 O O . ILE A 1 91 ? 12.487 -1.986 -13.066 1.00 89.81 91 ILE A O 1
ATOM 753 N N . ILE A 1 92 ? 11.204 -0.486 -12.013 1.00 87.62 92 ILE A N 1
ATOM 754 C CA . ILE A 1 92 ? 12.071 0.661 -12.310 1.00 87.62 92 ILE A CA 1
ATOM 755 C C . ILE A 1 92 ? 13.394 0.594 -11.549 1.00 87.62 92 ILE A C 1
ATOM 757 O O . ILE A 1 92 ? 14.444 0.850 -12.141 1.00 87.62 92 ILE A O 1
ATOM 761 N N . ILE A 1 93 ? 13.347 0.305 -10.246 1.00 88.38 93 ILE A N 1
ATOM 762 C CA . ILE A 1 93 ? 14.528 0.296 -9.372 1.00 88.38 93 ILE A CA 1
ATOM 763 C C . ILE A 1 93 ? 15.469 -0.839 -9.766 1.00 88.38 93 ILE A C 1
ATOM 765 O O . ILE A 1 93 ? 16.680 -0.645 -9.832 1.00 88.38 93 ILE A O 1
ATOM 769 N N . THR A 1 94 ? 14.912 -2.009 -10.075 1.00 87.75 94 THR A N 1
ATOM 770 C CA . THR A 1 94 ? 15.694 -3.180 -10.495 1.00 87.75 94 THR A CA 1
ATOM 771 C C . THR A 1 94 ? 16.102 -3.128 -11.969 1.00 87.75 94 THR A C 1
ATOM 773 O O . THR A 1 94 ? 16.844 -3.997 -12.421 1.00 87.75 94 THR A O 1
ATOM 776 N N . ASN A 1 95 ? 15.643 -2.115 -12.721 1.00 85.25 95 ASN A N 1
ATOM 777 C CA . ASN A 1 95 ? 15.725 -2.047 -14.183 1.00 85.25 95 ASN A CA 1
ATOM 778 C C . ASN A 1 95 ? 15.293 -3.375 -14.834 1.00 85.25 95 ASN A C 1
ATOM 780 O O . ASN A 1 95 ? 15.974 -3.903 -15.715 1.00 85.25 95 ASN A O 1
ATOM 784 N N . ALA A 1 96 ? 14.173 -3.931 -14.366 1.00 85.62 96 ALA A N 1
ATOM 785 C CA . ALA A 1 96 ? 13.633 -5.170 -14.896 1.00 85.62 96 ALA A CA 1
ATOM 786 C C . ALA A 1 96 ? 13.301 -5.004 -16.385 1.00 85.62 96 ALA A C 1
ATOM 788 O O . ALA A 1 96 ? 12.638 -4.047 -16.786 1.00 85.62 96 ALA A O 1
ATOM 789 N N . GLY A 1 97 ? 13.762 -5.951 -17.192 1.00 84.31 97 GLY A N 1
ATOM 790 C CA . GLY A 1 97 ? 13.423 -6.089 -18.601 1.00 84.31 97 GLY A CA 1
ATOM 791 C C . GLY A 1 97 ? 12.603 -7.352 -18.843 1.00 84.31 97 GLY A C 1
ATOM 792 O O . GLY A 1 97 ? 12.237 -8.077 -17.919 1.00 84.31 97 GLY A O 1
ATOM 793 N N . LYS A 1 98 ? 12.352 -7.660 -20.116 1.00 85.75 98 LYS A N 1
ATOM 794 C CA . LYS A 1 98 ? 11.519 -8.794 -20.548 1.00 85.75 98 LYS A CA 1
ATOM 795 C C . LYS A 1 98 ? 11.835 -10.131 -19.854 1.00 85.75 98 LYS A C 1
ATOM 797 O O . LYS A 1 98 ? 10.918 -10.877 -19.529 1.00 85.75 98 LYS A O 1
ATOM 802 N N . ASN A 1 99 ? 13.113 -10.432 -19.617 1.00 87.94 99 ASN A N 1
ATOM 803 C CA . ASN A 1 99 ? 13.547 -11.757 -19.154 1.00 87.94 99 ASN A CA 1
ATOM 804 C C . ASN A 1 99 ? 13.431 -11.963 -17.635 1.00 87.94 99 ASN A C 1
ATOM 806 O O . ASN A 1 99 ? 13.309 -13.097 -17.187 1.00 87.94 99 ASN A O 1
ATOM 810 N N . ASN A 1 100 ? 13.481 -10.892 -16.842 1.00 88.44 100 ASN A N 1
ATOM 811 C CA . ASN A 1 100 ? 13.438 -10.953 -15.375 1.00 88.44 100 ASN A CA 1
ATOM 812 C C . ASN A 1 100 ? 12.197 -10.262 -14.782 1.00 88.44 100 ASN A C 1
ATOM 814 O O . ASN A 1 100 ? 11.995 -10.307 -13.573 1.00 88.44 100 ASN A O 1
ATOM 818 N N . TYR A 1 101 ? 11.335 -9.678 -15.619 1.00 88.12 101 TYR A N 1
ATOM 819 C CA . TYR A 1 101 ? 10.093 -9.011 -15.227 1.00 88.12 101 TYR A CA 1
ATOM 820 C C . TYR A 1 101 ? 9.217 -9.851 -14.288 1.00 88.12 101 TYR A C 1
ATOM 822 O O . TYR A 1 101 ? 8.867 -9.397 -13.199 1.00 88.12 101 TYR A O 1
ATOM 830 N N . MET A 1 102 ? 8.907 -11.091 -14.681 1.00 90.00 102 MET A N 1
ATOM 831 C CA . MET A 1 102 ? 8.041 -11.975 -13.890 1.00 90.00 102 MET A CA 1
ATOM 832 C C . MET A 1 102 ? 8.653 -12.295 -12.525 1.00 90.00 102 MET A C 1
ATOM 834 O O . MET A 1 102 ? 7.951 -12.287 -11.519 1.00 90.00 102 MET A O 1
ATOM 838 N N . GLN A 1 103 ? 9.972 -12.497 -12.478 1.00 92.00 103 GLN A N 1
ATOM 839 C CA . GLN A 1 103 ? 10.695 -12.749 -11.234 1.00 92.00 103 GLN A CA 1
ATOM 840 C C . GLN A 1 103 ? 10.658 -11.527 -10.304 1.00 92.00 103 GLN A C 1
ATOM 842 O O . GLN A 1 103 ? 10.462 -11.671 -9.100 1.00 92.00 103 GLN A O 1
ATOM 847 N N . MET A 1 104 ? 10.812 -10.314 -10.844 1.00 91.88 104 MET A N 1
ATOM 848 C CA . MET A 1 104 ? 10.758 -9.089 -10.037 1.00 91.88 104 MET A CA 1
ATOM 849 C C . MET A 1 104 ? 9.353 -8.817 -9.491 1.00 91.88 104 MET A C 1
ATOM 851 O O . MET A 1 104 ? 9.221 -8.399 -8.340 1.00 91.88 104 MET A O 1
ATOM 855 N N . LEU A 1 105 ? 8.306 -9.105 -10.271 1.00 92.25 105 LEU A N 1
ATOM 856 C CA . LEU A 1 105 ? 6.928 -9.054 -9.777 1.00 92.25 105 LEU A CA 1
ATOM 857 C C . LEU A 1 105 ? 6.685 -10.068 -8.663 1.00 92.25 105 LEU A C 1
ATOM 859 O O . LEU A 1 105 ? 6.083 -9.726 -7.650 1.00 92.25 105 LEU A O 1
ATOM 863 N N . GLU A 1 106 ? 7.191 -11.290 -8.809 1.00 92.25 106 GLU A N 1
ATOM 864 C CA . GLU A 1 106 ? 7.054 -12.315 -7.778 1.00 92.25 106 GLU A CA 1
ATOM 865 C C . GLU A 1 106 ? 7.697 -11.871 -6.456 1.00 92.25 106 GLU A C 1
ATOM 867 O O . GLU A 1 106 ? 7.093 -12.019 -5.393 1.00 92.25 106 GLU A O 1
ATOM 872 N N . ILE A 1 107 ? 8.882 -11.253 -6.514 1.00 91.75 107 ILE A N 1
ATOM 873 C CA . ILE A 1 107 ? 9.550 -10.681 -5.335 1.00 91.75 107 ILE A CA 1
ATOM 874 C C . ILE A 1 107 ? 8.709 -9.547 -4.729 1.00 91.75 107 ILE A C 1
ATOM 876 O O . ILE A 1 107 ? 8.502 -9.520 -3.512 1.00 91.75 107 ILE A O 1
ATOM 880 N N . SER A 1 108 ? 8.182 -8.638 -5.555 1.00 93.94 108 SER A N 1
ATOM 881 C CA . SER A 1 108 ? 7.288 -7.562 -5.102 1.00 93.94 108 SER A CA 1
ATOM 882 C C . SER A 1 108 ? 6.045 -8.122 -4.397 1.00 93.94 108 SER A C 1
ATOM 884 O O . SER A 1 108 ? 5.683 -7.684 -3.304 1.00 93.94 108 SER A O 1
ATOM 886 N N . HIS A 1 109 ? 5.423 -9.161 -4.956 1.00 93.25 109 HIS A N 1
ATOM 887 C CA . HIS A 1 109 ? 4.213 -9.770 -4.404 1.00 93.25 109 HIS A CA 1
ATOM 888 C C . HIS A 1 109 ? 4.478 -10.567 -3.133 1.00 93.25 109 HIS A C 1
ATOM 890 O O . HIS A 1 109 ? 3.656 -10.517 -2.213 1.00 93.25 109 HIS A O 1
ATOM 896 N N . LYS A 1 110 ? 5.586 -11.309 -3.065 1.00 90.12 110 LYS A N 1
ATOM 897 C CA . LYS A 1 110 ? 5.936 -12.131 -1.899 1.00 90.12 110 LYS A CA 1
ATOM 898 C C . LYS A 1 110 ? 6.432 -11.283 -0.735 1.00 90.12 110 LYS A C 1
ATOM 900 O O . LYS A 1 110 ? 5.969 -11.467 0.381 1.00 90.12 110 LYS A O 1
ATOM 905 N N . VAL A 1 111 ? 7.317 -10.324 -0.997 1.00 90.94 111 VAL A N 1
ATOM 906 C CA . VAL A 1 111 ? 8.017 -9.569 0.054 1.00 90.94 111 VAL A CA 1
ATOM 907 C C . VAL A 1 111 ? 7.519 -8.131 0.150 1.00 90.94 111 VAL A C 1
ATOM 909 O O . VAL A 1 111 ? 7.209 -7.647 1.238 1.00 90.94 111 VAL A O 1
ATOM 912 N N . GLY A 1 112 ? 7.397 -7.447 -0.987 1.00 93.12 112 GLY A N 1
ATOM 913 C CA . GLY A 1 112 ? 7.008 -6.037 -1.032 1.00 93.12 112 GLY A CA 1
ATOM 914 C C . GLY A 1 112 ? 5.602 -5.781 -0.479 1.00 93.12 112 GLY A C 1
ATOM 915 O O . GLY A 1 112 ? 5.419 -4.885 0.346 1.00 93.12 112 GLY A O 1
ATOM 916 N N . TYR A 1 113 ? 4.615 -6.586 -0.882 1.00 94.06 113 TYR A N 1
ATOM 917 C CA . TYR A 1 113 ? 3.216 -6.402 -0.475 1.00 94.06 113 TYR A CA 1
ATOM 918 C C . TYR A 1 113 ? 3.031 -6.519 1.049 1.00 94.06 113 TYR A C 1
ATOM 920 O O . TYR A 1 113 ? 2.475 -5.585 1.629 1.00 94.06 113 TYR A O 1
ATOM 928 N N . PRO A 1 114 ? 3.512 -7.578 1.740 1.00 93.94 114 PRO A N 1
ATOM 929 C CA . PRO A 1 114 ? 3.446 -7.645 3.202 1.00 93.94 114 PRO A CA 1
ATOM 930 C C . PRO A 1 114 ? 4.076 -6.443 3.911 1.00 93.94 114 PRO A C 1
ATOM 932 O O . PRO A 1 114 ? 3.476 -5.907 4.842 1.00 93.94 114 PRO A O 1
ATOM 935 N N . ILE A 1 115 ? 5.247 -5.981 3.454 1.00 93.81 115 ILE A N 1
ATOM 936 C CA . ILE A 1 115 ? 5.933 -4.818 4.040 1.00 93.81 115 ILE A CA 1
ATOM 937 C C . ILE A 1 115 ? 5.084 -3.555 3.864 1.00 93.81 115 ILE A C 1
ATOM 939 O O . ILE A 1 115 ? 4.856 -2.814 4.823 1.00 93.81 115 ILE A O 1
ATOM 943 N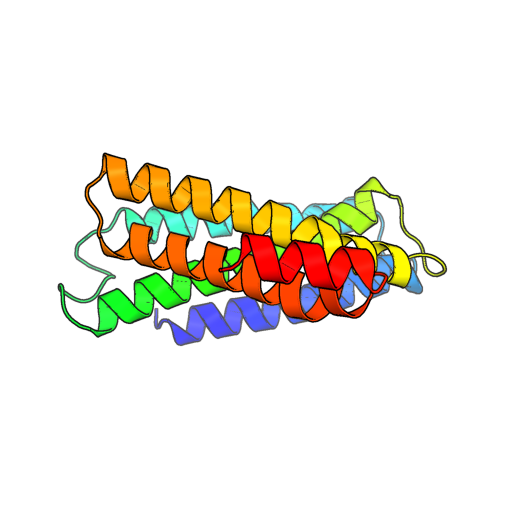 N . LEU A 1 116 ? 4.569 -3.322 2.655 1.00 94.00 116 LEU A N 1
ATOM 944 C CA . LEU A 1 116 ? 3.706 -2.182 2.358 1.00 94.00 116 LEU A CA 1
ATOM 945 C C . LEU A 1 116 ? 2.434 -2.197 3.211 1.00 94.00 116 LEU A C 1
ATOM 947 O O . LEU A 1 116 ? 2.073 -1.180 3.807 1.00 94.00 116 LEU A O 1
ATOM 951 N N . TRP A 1 117 ? 1.761 -3.344 3.292 1.00 94.88 117 TRP A N 1
ATOM 952 C CA . TRP A 1 117 ? 0.537 -3.495 4.074 1.00 94.88 117 TRP A CA 1
ATOM 953 C C . TRP A 1 117 ? 0.803 -3.284 5.567 1.00 94.88 117 TRP A C 1
ATOM 955 O O . TRP A 1 117 ? 0.004 -2.621 6.229 1.00 94.88 117 TRP A O 1
ATOM 965 N N . ALA A 1 118 ? 1.938 -3.768 6.086 1.00 94.75 118 ALA A N 1
ATOM 966 C CA . ALA A 1 118 ? 2.343 -3.553 7.473 1.00 94.75 118 ALA A CA 1
ATOM 967 C C . ALA A 1 118 ? 2.568 -2.063 7.762 1.00 94.75 118 ALA A C 1
ATOM 969 O O . ALA A 1 118 ? 2.007 -1.535 8.722 1.00 94.75 118 ALA A O 1
ATOM 970 N N . MET A 1 119 ? 3.312 -1.353 6.903 1.00 93.31 119 MET A N 1
ATOM 971 C CA . MET A 1 119 ? 3.490 0.101 7.024 1.00 93.31 119 MET A CA 1
ATOM 972 C C . MET A 1 119 ? 2.143 0.834 7.011 1.00 93.31 119 MET A C 1
ATOM 974 O O . MET A 1 119 ? 1.899 1.717 7.836 1.00 93.31 119 MET A O 1
ATOM 978 N N . PHE A 1 120 ? 1.236 0.441 6.115 1.00 90.25 120 PHE A N 1
ATOM 979 C CA . PHE A 1 120 ? -0.093 1.039 6.029 1.00 90.25 120 PHE A CA 1
ATOM 980 C C . PHE A 1 120 ? -0.921 0.783 7.297 1.00 90.25 120 PHE A C 1
ATOM 982 O O . PHE A 1 120 ? -1.553 1.701 7.826 1.00 90.25 120 PHE A O 1
ATOM 989 N N . ALA A 1 121 ? -0.869 -0.435 7.840 1.00 92.19 121 ALA A N 1
ATOM 990 C CA . ALA A 1 121 ? -1.515 -0.791 9.098 1.00 92.19 121 ALA A CA 1
ATOM 991 C C . ALA A 1 121 ? -0.940 0.005 10.286 1.00 92.19 121 ALA A C 1
ATOM 993 O O . ALA A 1 121 ? -1.710 0.516 11.104 1.00 92.19 121 ALA A O 1
ATOM 994 N N . PHE A 1 122 ? 0.381 0.214 10.342 1.00 92.19 122 PHE A N 1
ATOM 995 C CA . PHE A 1 122 ? 1.024 1.072 11.346 1.00 92.19 122 PHE A CA 1
ATOM 996 C C . PHE A 1 122 ? 0.566 2.534 11.260 1.00 92.19 122 PHE A C 1
ATOM 998 O O . PHE A 1 122 ? 0.307 3.173 12.285 1.00 92.19 122 PHE A O 1
ATOM 1005 N N . ILE A 1 123 ? 0.403 3.077 10.053 1.00 88.00 123 ILE A N 1
ATOM 1006 C CA . ILE A 1 123 ? -0.135 4.431 9.869 1.00 88.00 123 ILE A CA 1
ATOM 1007 C C . ILE A 1 123 ? -1.592 4.491 10.353 1.00 88.00 123 ILE A C 1
ATOM 1009 O O . ILE A 1 123 ? -1.961 5.393 11.111 1.00 88.00 123 ILE A O 1
ATOM 1013 N N . LEU A 1 124 ? -2.423 3.518 9.966 1.00 85.88 124 LEU A N 1
ATOM 1014 C CA . LEU A 1 124 ? -3.832 3.461 10.362 1.00 85.88 124 LEU A CA 1
ATOM 1015 C C . LEU A 1 124 ? -4.012 3.332 11.877 1.00 85.88 124 LEU A C 1
ATOM 1017 O O . LEU A 1 124 ? -4.853 4.036 12.442 1.00 85.88 124 LEU A O 1
ATOM 1021 N N . ILE A 1 125 ? -3.225 2.483 12.547 1.00 88.31 125 ILE A N 1
ATOM 1022 C CA . ILE A 1 125 ? -3.316 2.313 14.000 1.00 88.31 125 ILE A CA 1
ATOM 1023 C C . ILE A 1 125 ? -2.832 3.569 14.731 1.00 88.31 125 ILE A C 1
ATOM 1025 O O . ILE A 1 125 ? -3.506 4.021 15.655 1.00 88.31 125 ILE A O 1
ATOM 1029 N N . SER A 1 126 ? -1.751 4.205 14.260 1.00 88.19 126 SER A N 1
ATOM 1030 C CA . SER A 1 126 ? -1.218 5.446 14.839 1.00 88.19 126 SER A CA 1
ATOM 1031 C C . SER A 1 126 ? -2.244 6.579 14.774 1.00 88.19 126 SER A C 1
ATOM 1033 O O . SER A 1 126 ? -2.540 7.228 15.781 1.00 88.19 126 SER A O 1
ATOM 1035 N N . ILE A 1 127 ? -2.863 6.779 13.605 1.00 82.00 127 ILE A N 1
ATOM 1036 C CA . ILE A 1 127 ? -3.933 7.770 13.425 1.00 82.00 127 ILE A CA 1
ATOM 1037 C C . ILE A 1 127 ? -5.173 7.377 14.245 1.00 82.00 127 ILE A C 1
ATOM 1039 O O . ILE A 1 127 ? -5.796 8.228 14.884 1.00 82.00 127 ILE A O 1
ATOM 1043 N N . GLY A 1 128 ? -5.526 6.089 14.262 1.00 79.38 128 GLY A N 1
ATOM 1044 C CA . GLY A 1 128 ? -6.680 5.553 14.982 1.00 79.38 128 GLY A CA 1
ATOM 1045 C C . GLY A 1 128 ? -6.579 5.676 16.505 1.00 79.38 128 GLY A C 1
ATOM 1046 O O . GLY A 1 128 ? -7.603 5.857 17.169 1.00 79.38 128 GLY A O 1
ATOM 1047 N N . ILE A 1 129 ? -5.373 5.608 17.071 1.00 87.31 129 ILE A N 1
ATOM 1048 C CA . ILE A 1 129 ? -5.113 5.860 18.494 1.00 87.31 129 ILE A CA 1
ATOM 1049 C C . ILE A 1 129 ? -5.144 7.366 18.766 1.00 87.31 129 ILE A C 1
ATOM 1051 O O . ILE A 1 129 ? -5.952 7.807 19.584 1.00 87.31 129 ILE A O 1
ATOM 1055 N N . LYS A 1 130 ? -4.356 8.163 18.026 1.00 84.38 130 LYS A N 1
ATOM 1056 C CA . LYS A 1 130 ? -4.246 9.622 18.225 1.00 84.38 130 LYS A CA 1
ATOM 1057 C C . LYS A 1 130 ? -5.601 10.331 18.161 1.00 84.38 130 LYS A C 1
ATOM 1059 O O . LYS A 1 130 ? -5.892 11.188 18.988 1.00 84.38 130 LYS A O 1
ATOM 1064 N N . ASN A 1 131 ? -6.449 9.933 17.214 1.00 78.62 131 ASN A N 1
ATOM 1065 C CA . ASN A 1 131 ? -7.760 10.545 16.993 1.00 78.62 131 ASN A CA 1
ATOM 1066 C C . ASN A 1 131 ? -8.919 9.751 17.626 1.00 78.62 131 ASN A C 1
ATOM 1068 O O . ASN A 1 131 ? -10.082 10.058 17.369 1.00 78.62 131 ASN A O 1
ATOM 1072 N N . LYS A 1 132 ? -8.626 8.703 18.412 1.00 85.31 132 LYS A N 1
ATOM 1073 C CA . LYS A 1 132 ? -9.606 7.792 19.038 1.00 85.31 132 LYS A CA 1
ATOM 1074 C C . LYS A 1 132 ? -10.594 7.126 18.057 1.00 85.31 132 LYS A C 1
ATOM 1076 O O . LYS A 1 132 ? -11.637 6.622 18.470 1.00 85.31 132 LYS A O 1
ATOM 1081 N N . LEU A 1 133 ? -10.245 7.000 16.776 1.00 81.12 133 LEU A N 1
ATOM 1082 C CA . LEU A 1 133 ? -11.100 6.429 15.728 1.00 81.12 133 LEU A CA 1
ATOM 1083 C C . LEU A 1 133 ? -11.089 4.890 15.752 1.00 81.12 133 LEU A C 1
ATOM 1085 O O . LEU A 1 133 ? -10.158 4.259 15.252 1.00 81.12 133 LEU A O 1
ATOM 1089 N N . LYS A 1 134 ? -12.153 4.275 16.292 1.00 86.81 134 LYS A N 1
ATOM 1090 C CA . LYS A 1 134 ? -12.305 2.805 16.368 1.00 86.81 134 LYS A CA 1
ATOM 1091 C C . LYS A 1 134 ? -12.188 2.133 14.997 1.00 86.81 134 LYS A C 1
ATOM 1093 O O . LYS A 1 134 ? -11.510 1.118 14.882 1.00 86.81 134 LYS A O 1
ATOM 1098 N N . ILE A 1 135 ? -12.790 2.722 13.963 1.00 87.38 135 ILE A N 1
ATOM 1099 C CA . ILE A 1 135 ? -12.832 2.136 12.618 1.00 87.38 135 ILE A CA 1
ATOM 1100 C C . ILE A 1 135 ? -11.441 1.955 11.995 1.00 87.38 135 ILE A C 1
ATOM 1102 O O . ILE A 1 135 ? -11.154 0.894 11.453 1.00 87.38 135 ILE A O 1
ATOM 1106 N N . MET A 1 136 ? -10.544 2.935 12.151 1.00 85.31 136 MET A N 1
ATOM 1107 C CA . MET A 1 136 ? -9.184 2.858 11.601 1.00 85.31 136 MET A CA 1
ATOM 1108 C C . MET A 1 136 ? -8.346 1.789 12.310 1.00 85.31 136 MET A C 1
ATOM 1110 O O . MET A 1 136 ? -7.542 1.118 11.671 1.00 85.31 136 MET A O 1
ATOM 1114 N N . ARG A 1 137 ? -8.573 1.578 13.615 1.00 91.44 137 ARG A N 1
ATOM 1115 C CA . ARG A 1 137 ? -7.910 0.504 14.372 1.00 91.44 137 ARG A CA 1
ATOM 1116 C C . ARG A 1 137 ? -8.361 -0.880 13.902 1.00 91.44 137 ARG A C 1
ATOM 1118 O O . ARG A 1 137 ? -7.522 -1.752 13.726 1.00 91.44 137 ARG A O 1
ATOM 1125 N N . ILE A 1 138 ? -9.660 -1.069 13.648 1.00 94.12 138 ILE A N 1
ATOM 1126 C CA . ILE A 1 138 ? -10.188 -2.341 13.118 1.00 94.12 138 ILE A CA 1
ATOM 1127 C C . ILE A 1 138 ? -9.637 -2.608 11.711 1.00 94.12 138 ILE A C 1
ATOM 1129 O O . ILE A 1 138 ? -9.221 -3.723 11.424 1.00 94.12 138 ILE A O 1
ATOM 1133 N N . GLN A 1 139 ? -9.580 -1.589 10.850 1.00 92.69 139 GLN A N 1
ATOM 1134 C CA . GLN A 1 139 ? -8.988 -1.710 9.514 1.00 92.69 139 GLN A CA 1
ATOM 1135 C C . GLN A 1 139 ? -7.504 -2.100 9.563 1.00 92.69 139 GLN A C 1
ATOM 1137 O O . GLN A 1 139 ? -7.072 -2.952 8.791 1.00 92.69 139 GLN A O 1
ATOM 1142 N N . ALA A 1 140 ? -6.735 -1.519 10.491 1.00 92.94 140 ALA A N 1
ATOM 1143 C CA . ALA A 1 140 ? -5.340 -1.898 10.710 1.00 92.94 140 ALA A CA 1
ATOM 1144 C C . ALA A 1 140 ? -5.208 -3.362 11.158 1.00 92.94 140 ALA A C 1
ATOM 1146 O O . ALA A 1 140 ? -4.404 -4.100 10.598 1.00 92.94 140 ALA A O 1
ATOM 1147 N N . LEU A 1 141 ? -6.025 -3.795 12.125 1.00 95.94 141 LEU A N 1
ATOM 1148 C CA . LEU A 1 141 ? -6.044 -5.185 12.595 1.00 95.94 141 LEU A CA 1
ATOM 1149 C C . LEU A 1 141 ? -6.417 -6.162 11.477 1.00 95.94 141 LEU A C 1
ATOM 1151 O O . LEU A 1 141 ? -5.804 -7.216 11.361 1.00 95.94 141 LEU A O 1
ATOM 1155 N N . PHE A 1 142 ? -7.375 -5.798 10.625 1.00 96.38 142 PHE A N 1
ATOM 1156 C CA . PHE A 1 142 ? -7.738 -6.600 9.462 1.00 96.38 142 PHE A CA 1
ATOM 1157 C C . PHE A 1 142 ? -6.582 -6.725 8.464 1.00 96.38 142 PHE A C 1
ATOM 1159 O O . PHE A 1 142 ? -6.306 -7.828 8.005 1.00 96.38 142 PHE A O 1
ATOM 1166 N N . LEU A 1 143 ? -5.861 -5.635 8.171 1.00 93.69 143 LEU A N 1
ATOM 1167 C CA . LEU A 1 143 ? -4.665 -5.692 7.323 1.00 93.69 143 LEU A CA 1
ATOM 1168 C C . LEU A 1 143 ? -3.573 -6.579 7.927 1.00 93.69 143 LEU A C 1
ATOM 1170 O O . LEU A 1 143 ? -3.013 -7.402 7.211 1.00 93.69 143 LEU A O 1
ATOM 1174 N N . PHE A 1 144 ? -3.305 -6.474 9.232 1.00 94.94 144 PHE A N 1
ATOM 1175 C CA . PHE A 1 144 ? -2.378 -7.389 9.906 1.00 94.94 144 PHE A CA 1
ATOM 1176 C C . PHE A 1 144 ? -2.837 -8.847 9.811 1.00 94.94 144 PHE A C 1
ATOM 1178 O O . PHE A 1 144 ? -2.029 -9.716 9.493 1.00 94.94 144 PHE A O 1
ATOM 1185 N N . GLY A 1 145 ? -4.132 -9.109 10.003 1.00 94.25 145 GLY A N 1
ATOM 1186 C CA . GLY A 1 145 ? -4.716 -10.436 9.819 1.00 94.25 145 GLY A CA 1
ATOM 1187 C C . GLY A 1 145 ? -4.519 -10.974 8.400 1.00 94.25 145 GLY A C 1
ATOM 1188 O O . GLY A 1 145 ? -4.120 -12.122 8.238 1.00 94.25 145 GLY A O 1
ATOM 1189 N N . LEU A 1 146 ? -4.715 -10.139 7.373 1.00 93.94 146 LEU A N 1
ATOM 1190 C CA . LEU A 1 146 ? -4.457 -10.514 5.979 1.00 93.94 146 LEU A CA 1
ATOM 1191 C C . LEU A 1 146 ? -2.982 -10.829 5.713 1.00 93.94 146 LEU A C 1
ATOM 1193 O O . LEU A 1 146 ? -2.693 -11.768 4.977 1.00 93.94 146 LEU A O 1
ATOM 1197 N N . ILE A 1 147 ? -2.051 -10.073 6.302 1.00 92.94 147 ILE A N 1
ATOM 1198 C CA . ILE A 1 147 ? -0.612 -10.343 6.179 1.00 92.94 147 ILE A CA 1
ATOM 1199 C C . ILE A 1 147 ? -0.282 -11.695 6.804 1.00 92.94 147 ILE A C 1
ATOM 1201 O O . ILE A 1 147 ? 0.309 -12.532 6.133 1.00 92.94 147 ILE A O 1
ATOM 1205 N N . ILE A 1 148 ? -0.699 -11.928 8.052 1.00 90.31 148 ILE A N 1
ATOM 1206 C CA . ILE A 1 148 ? -0.447 -13.192 8.758 1.00 90.31 148 ILE A CA 1
ATOM 1207 C C . ILE A 1 148 ? -1.042 -14.361 7.973 1.00 90.31 148 ILE A C 1
ATOM 1209 O O . ILE A 1 148 ? -0.352 -15.347 7.735 1.00 90.31 148 ILE A O 1
ATOM 1213 N N . LEU A 1 149 ? -2.287 -14.227 7.507 1.00 90.06 149 LEU A N 1
ATOM 1214 C CA . LEU A 1 149 ? -2.944 -15.248 6.697 1.00 90.06 149 LEU A CA 1
ATOM 1215 C C . LEU A 1 149 ? -2.164 -15.535 5.409 1.00 90.06 149 LEU A C 1
ATOM 1217 O O . LEU A 1 149 ? -1.978 -16.695 5.054 1.00 90.06 149 LEU A O 1
ATOM 1221 N N . LYS A 1 150 ? -1.678 -14.496 4.720 1.00 87.38 150 LYS A N 1
ATOM 1222 C CA . LYS A 1 150 ? -0.872 -14.649 3.506 1.00 87.38 150 LYS A CA 1
ATOM 1223 C C . LYS A 1 150 ? 0.455 -15.358 3.800 1.00 87.38 150 LYS A C 1
ATOM 1225 O O . LYS A 1 150 ? 0.765 -16.337 3.131 1.00 87.38 150 LYS A O 1
ATOM 1230 N N . LEU A 1 151 ? 1.208 -14.906 4.801 1.00 85.12 151 LEU A N 1
ATOM 1231 C CA . LEU A 1 151 ? 2.477 -15.533 5.193 1.00 85.12 151 LEU A CA 1
ATOM 1232 C C . LEU A 1 151 ? 2.257 -17.004 5.576 1.00 85.12 151 LEU A C 1
ATOM 1234 O O . LEU A 1 151 ? 3.011 -17.886 5.181 1.00 85.12 151 LEU A O 1
ATOM 1238 N N . PHE A 1 152 ? 1.171 -17.299 6.285 1.00 81.81 152 PHE A N 1
ATOM 1239 C CA . PHE A 1 152 ? 0.863 -18.662 6.686 1.00 81.81 152 PHE A CA 1
ATOM 1240 C C . PHE A 1 152 ? 0.466 -19.553 5.502 1.00 81.81 152 PHE A C 1
ATOM 1242 O O . PHE A 1 152 ? 0.987 -20.651 5.359 1.00 81.81 152 PHE A O 1
ATOM 1249 N N . LEU A 1 153 ? -0.435 -19.102 4.626 1.00 83.06 153 LEU A N 1
ATOM 1250 C CA . LEU A 1 153 ? -0.903 -19.920 3.503 1.00 83.06 153 LEU A CA 1
ATOM 1251 C C . LEU A 1 153 ? 0.153 -20.103 2.409 1.00 83.06 153 LEU A C 1
ATOM 1253 O O . LEU A 1 153 ? 0.222 -21.174 1.814 1.00 83.06 153 LEU A O 1
ATOM 1257 N N . PHE A 1 154 ? 0.957 -19.078 2.127 1.00 79.69 154 PHE A N 1
ATOM 1258 C CA . PHE A 1 154 ? 1.897 -19.111 1.006 1.00 79.69 154 PHE A CA 1
ATOM 1259 C C . PHE A 1 154 ? 3.327 -19.440 1.439 1.00 79.69 154 PHE A C 1
ATOM 1261 O O . PHE A 1 154 ? 3.979 -20.237 0.766 1.00 79.69 154 PHE A O 1
ATOM 1268 N N . ASP A 1 155 ? 3.804 -18.901 2.565 1.00 74.25 155 ASP A N 1
ATOM 1269 C CA . ASP A 1 155 ? 5.202 -19.095 2.962 1.00 74.25 155 ASP A CA 1
ATOM 1270 C C . ASP A 1 155 ? 5.370 -20.372 3.792 1.00 74.25 155 ASP A C 1
ATOM 1272 O O . ASP A 1 155 ? 6.210 -21.205 3.453 1.00 74.25 155 ASP A O 1
ATOM 1276 N N . VAL A 1 156 ? 4.529 -20.610 4.807 1.00 75.12 156 VAL A N 1
ATOM 1277 C CA . VAL A 1 156 ? 4.670 -21.781 5.705 1.00 75.12 156 VAL A CA 1
ATOM 1278 C C . VAL A 1 156 ? 4.448 -23.117 4.983 1.00 75.12 156 VAL A C 1
ATOM 1280 O O . VAL A 1 156 ? 5.087 -24.116 5.317 1.00 75.12 156 VAL A O 1
ATOM 1283 N N . TRP A 1 157 ? 3.606 -23.159 3.948 1.00 69.25 157 TRP A N 1
ATOM 1284 C CA . TRP A 1 157 ? 3.415 -24.377 3.148 1.00 69.25 157 TRP A CA 1
ATOM 1285 C C . TRP A 1 157 ? 4.657 -24.755 2.336 1.00 69.25 157 TRP A C 1
ATOM 1287 O O . TRP A 1 157 ? 4.890 -25.941 2.104 1.00 69.25 157 TRP A O 1
ATOM 1297 N N . SER A 1 158 ? 5.473 -23.764 1.965 1.00 68.19 158 SER A N 1
ATOM 1298 C CA . SER A 1 158 ? 6.734 -23.958 1.242 1.00 68.19 158 SER A CA 1
ATOM 1299 C C . SER A 1 158 ? 7.943 -24.225 2.153 1.00 68.19 158 SER A C 1
ATOM 1301 O O . SER A 1 158 ? 9.020 -24.556 1.658 1.00 68.19 158 SER A O 1
ATOM 1303 N N . MET A 1 159 ? 7.784 -24.096 3.477 1.00 70.19 159 MET A N 1
ATOM 1304 C CA . MET A 1 159 ? 8.851 -24.339 4.451 1.00 70.19 159 MET A CA 1
ATOM 1305 C C . MET A 1 159 ? 9.078 -25.835 4.701 1.00 70.19 159 MET A C 1
ATOM 1307 O O . MET A 1 159 ? 8.177 -26.663 4.560 1.00 70.19 159 MET A O 1
ATOM 1311 N N . SER A 1 160 ? 10.297 -26.169 5.134 1.00 75.25 160 SER A N 1
ATOM 1312 C CA . SER A 1 160 ? 10.627 -27.503 5.637 1.00 75.25 160 SER A CA 1
ATOM 1313 C C . SER A 1 160 ? 9.744 -27.881 6.833 1.00 75.25 160 SER A C 1
ATOM 1315 O O . SER A 1 160 ? 9.232 -27.012 7.542 1.00 75.25 160 SER A O 1
ATOM 1317 N N . GLU A 1 161 ? 9.601 -29.184 7.092 1.00 78.56 161 GLU A N 1
ATOM 1318 C CA . GLU A 1 161 ? 8.754 -29.719 8.173 1.00 78.56 161 GLU A CA 1
ATOM 1319 C C . GLU A 1 161 ? 9.023 -29.042 9.536 1.00 78.56 161 GLU A C 1
ATOM 1321 O O . GLU A 1 161 ? 8.090 -28.718 10.268 1.00 78.56 161 GLU A O 1
ATOM 1326 N N . GLY A 1 162 ? 10.284 -28.707 9.843 1.00 78.19 162 GLY A N 1
ATOM 1327 C CA . GLY A 1 162 ? 10.643 -27.970 11.062 1.00 78.19 162 GLY A CA 1
ATOM 1328 C C . GLY A 1 162 ? 10.135 -26.521 11.100 1.00 78.19 162 GLY A C 1
ATOM 1329 O O . GLY A 1 162 ? 9.687 -26.051 12.145 1.00 78.19 162 GLY A O 1
ATOM 1330 N N . GLY A 1 163 ? 10.148 -25.820 9.963 1.00 74.12 163 GLY A N 1
ATOM 1331 C CA . GLY A 1 163 ? 9.602 -24.464 9.846 1.00 74.12 163 GLY A CA 1
ATOM 1332 C C . GLY A 1 163 ? 8.083 -24.425 10.011 1.00 74.12 163 GLY A C 1
ATOM 1333 O O . GLY A 1 163 ? 7.552 -23.528 10.666 1.00 74.12 163 GLY A O 1
ATOM 1334 N N . ARG A 1 164 ? 7.394 -25.450 9.496 1.00 78.94 164 ARG A N 1
ATOM 1335 C CA . ARG A 1 164 ? 5.946 -25.623 9.655 1.00 78.94 164 ARG A CA 1
ATOM 1336 C C . ARG A 1 164 ? 5.556 -25.845 11.119 1.00 78.94 164 ARG A C 1
ATOM 1338 O O . ARG A 1 164 ? 4.631 -25.198 11.602 1.00 78.94 164 ARG A O 1
ATOM 1345 N N . ILE A 1 165 ? 6.296 -26.688 11.845 1.00 81.56 165 ILE A N 1
ATOM 1346 C CA . ILE A 1 165 ? 6.070 -26.947 13.279 1.00 81.56 165 ILE A CA 1
ATOM 1347 C C . ILE A 1 165 ? 6.285 -25.677 14.116 1.00 81.56 165 ILE A C 1
ATOM 1349 O O . ILE A 1 165 ? 5.445 -25.344 14.950 1.00 81.56 165 ILE A O 1
ATOM 1353 N N . ALA A 1 166 ? 7.369 -24.932 13.873 1.00 78.12 166 ALA A N 1
ATOM 1354 C CA . ALA A 1 166 ? 7.634 -23.685 14.592 1.00 78.12 166 ALA A CA 1
ATOM 1355 C C . ALA A 1 166 ? 6.529 -22.635 14.364 1.00 78.12 166 ALA A C 1
ATOM 1357 O O . ALA A 1 166 ? 6.096 -21.985 15.314 1.00 78.12 166 ALA A O 1
ATOM 1358 N N . ALA A 1 167 ? 6.033 -22.502 13.127 1.00 75.44 167 ALA A N 1
ATOM 1359 C CA . ALA A 1 167 ? 4.947 -21.581 12.798 1.00 75.44 167 ALA A CA 1
ATOM 1360 C C . ALA A 1 167 ? 3.642 -21.912 13.543 1.00 75.44 167 ALA A C 1
ATOM 1362 O O . ALA A 1 167 ? 2.992 -20.999 14.045 1.00 75.44 167 ALA A O 1
ATOM 1363 N N . PHE A 1 168 ? 3.286 -23.198 13.666 1.00 78.62 168 PHE A N 1
ATOM 1364 C CA . PHE A 1 168 ? 2.116 -23.623 14.445 1.00 78.62 168 PHE A CA 1
ATOM 1365 C C . PHE A 1 168 ? 2.260 -23.305 15.941 1.00 78.62 168 PHE A C 1
ATOM 1367 O O . PHE A 1 168 ? 1.310 -22.823 16.546 1.00 78.62 168 PHE A O 1
ATOM 1374 N N . ILE A 1 169 ? 3.451 -23.485 16.525 1.00 82.56 169 ILE A N 1
ATOM 1375 C CA . ILE A 1 169 ? 3.704 -23.184 17.947 1.00 82.56 169 ILE A CA 1
ATOM 1376 C C . ILE A 1 169 ? 3.568 -21.684 18.251 1.00 82.56 169 ILE A C 1
ATOM 1378 O O . ILE A 1 169 ? 3.014 -21.315 19.283 1.00 82.56 169 ILE A O 1
ATOM 1382 N N . PHE A 1 170 ? 4.058 -20.804 17.372 1.00 75.12 170 PHE A N 1
ATOM 1383 C CA . PHE A 1 170 ? 3.931 -19.353 17.568 1.00 75.12 170 PHE A CA 1
ATOM 1384 C C . PHE A 1 170 ? 2.505 -18.830 17.360 1.00 75.12 170 PHE A C 1
ATOM 1386 O O . PHE A 1 170 ? 2.181 -17.757 17.871 1.00 75.12 170 PHE A O 1
ATOM 1393 N N . LEU A 1 171 ? 1.672 -19.551 16.605 1.00 69.25 171 LEU A N 1
ATOM 1394 C CA . LEU A 1 171 ? 0.286 -19.157 16.357 1.00 69.25 171 LEU A CA 1
ATOM 1395 C C . LEU A 1 171 ? -0.648 -19.509 17.528 1.00 69.25 171 LEU A C 1
ATOM 1397 O O . LEU A 1 171 ? -1.641 -18.804 17.718 1.00 69.25 171 LEU A O 1
ATOM 1401 N N . GLY A 1 172 ? -0.287 -20.530 18.317 1.00 61.66 172 GLY A N 1
ATOM 1402 C CA . GLY A 1 172 ? -1.085 -21.053 19.431 1.00 61.66 172 GLY A CA 1
ATOM 1403 C C . GLY A 1 172 ? -1.980 -22.208 19.015 1.00 61.66 172 GLY A C 1
ATOM 1404 O O . GLY A 1 172 ? -2.888 -21.978 18.186 1.00 61.66 172 GLY A O 1
#

Sequence (172 aa):
MSWGTLFLYFFVFQVNLLQVRDAYIYANTITKGAFLFHYTVIPIILGILYFLRKKKGSVLPDSGFLNQLFSWFVTVLLVFIASAELDNIFIIITNAGKNNYMQMLEISHKVGYPILWAMFAFILISIGIKNKLKIMRIQALFLFGLIILKLFLFDVWSMSEGGRIAAFIFLG

Foldseek 3Di:
DDPVVVVVVVVVLLVVLVVVVCCVAPVVVADPVNNVVSCVVVVVVVVVVVVCVVCPPDNAPPPDDRNLVVVLVVLVSVLVVVLSVLLVVQCSVVVDHDPCSVVSSVCSVLPVSLVSLLVSLVVLCVCCVVVVPPSSPVSSVVSVVVSLVCCVVPVLVVDDPVSVVVNVVVVD

Radius of gyration: 18.94 Å; chains: 1; bounding box: 40×47×47 Å

Secondary structure (DSSP, 8-state):
--HHHHHHHHHHHHHHHHHHHHIIIII--S-HHHHHGGGGHHHHHHHHHHHHHH-TTTTSPSSSHHHHHHHHHHHHHHHHHHHHHHHHHHHHHTT--TTTHHHHHHHIIIIIHHHHHHHHHHHHHHHHHHT--HHHHHHHHHHHHHHHHHIIIIIGGGS-HHHHHHHHHHH-